Protein AF-A0A7C3LF54-F1 (afdb_monomer)

Sequence (162 aa):
MGASMRSILVLSLLAAPAAFSQDVKKAAPTQKEIDDAVWKGIEYLKTAPSPGGHLKTNCDELIILTMIHARVDEKNPVFQKLLSGVLSAPLEHTYKVALLAMCLEELDPAYYQPRIAQCAQFLIDNQCKNGQWSYGSPTKAVDGMPTLEPRKAVESGPKPKG

Solvent-accessible surface area (backbone atoms only — not comparable to full-atom values): 10292 Å² total; per-residue (Å²): 141,81,83,87,84,81,85,81,81,83,80,80,78,78,79,70,78,79,76,74,79,69,78,73,75,73,76,79,81,51,70,67,57,49,51,53,51,51,50,53,49,50,61,47,58,74,71,49,78,52,61,51,60,102,87,51,77,61,41,56,41,60,56,50,40,52,38,55,77,68,64,54,64,70,84,37,69,62,52,44,52,48,51,54,49,63,72,70,48,82,71,43,37,42,68,56,38,52,38,41,36,54,41,39,55,75,71,41,45,81,77,38,38,39,50,39,51,40,33,51,50,52,50,61,75,35,47,39,98,86,74,48,70,56,70,47,62,72,57,76,74,49,78,78,51,67,69,72,73,82,83,75,81,76,76,79,69,82,76,81,80,129

Nearest PDB structures (foldseek):
  6rdk-assembly1_2  TM=5.781E-01  e=4.057E+00  Polytomella sp. Pringsheim 198.80

Radius of gyration: 31.56 Å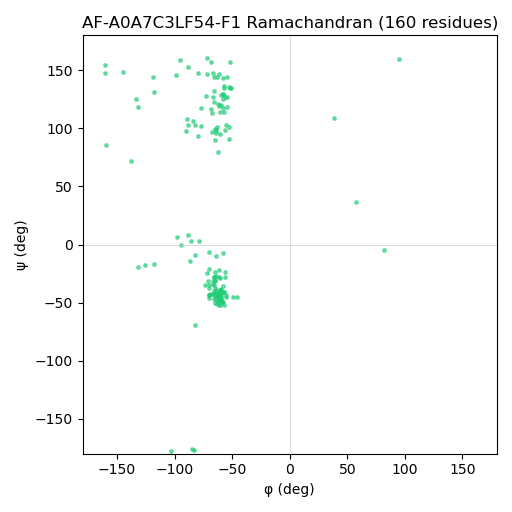; Cα contacts (8 Å, |Δi|>4): 117; chains: 1; bounding box: 66×29×123 Å

Secondary structure (DSSP, 8-state):
-------------------------PPPPPHHHHHHHHHHHHHHHTTSPPPPBTTBS--HHHHHHHHHHTT--TT-HHHHHHHHHHHHS----HHHHHHHHHHHHHH-HHHHHHHHHHHHHHHHHTB-TTS-B-S----GGGGGSPPPPPPPPPP-PPPPP-

Mean predicted aligned error: 12.07 Å

Structure (mmCIF, N/CA/C/O backbone):
data_AF-A0A7C3LF54-F1
#
_entry.id   AF-A0A7C3LF54-F1
#
loop_
_atom_site.group_PDB
_atom_site.id
_atom_site.type_symbol
_atom_site.label_atom_id
_atom_site.label_alt_id
_atom_site.label_comp_id
_atom_site.label_asym_id
_atom_site.label_entity_id
_atom_site.label_seq_id
_atom_site.pdbx_PDB_ins_code
_atom_site.Cartn_x
_atom_site.Cartn_y
_atom_site.Cartn_z
_atom_site.occupancy
_atom_site.B_iso_or_equiv
_atom_site.auth_seq_id
_atom_site.auth_comp_id
_atom_site.auth_asym_id
_atom_site.auth_atom_id
_atom_site.pdbx_PDB_model_num
ATOM 1 N N . MET A 1 1 ? 9.287 15.849 103.396 1.00 41.84 1 MET A N 1
ATOM 2 C CA . MET A 1 1 ? 9.192 14.696 102.471 1.00 41.84 1 MET A CA 1
ATOM 3 C C . MET A 1 1 ? 8.041 14.984 101.521 1.00 41.84 1 MET A C 1
ATOM 5 O O . MET A 1 1 ? 6.898 14.893 101.942 1.00 41.84 1 MET A O 1
ATOM 9 N N . GLY A 1 2 ? 8.330 15.491 100.320 1.00 38.44 2 GLY A N 1
ATOM 10 C CA . GLY A 1 2 ? 7.332 16.082 99.424 1.00 38.44 2 GLY A CA 1
ATOM 11 C C . GLY A 1 2 ? 7.476 15.586 97.986 1.00 38.44 2 GLY A C 1
ATOM 12 O O . GLY A 1 2 ? 8.559 15.668 97.423 1.00 38.44 2 GLY A O 1
ATOM 13 N N . ALA A 1 3 ? 6.361 15.052 97.482 1.00 40.88 3 ALA A N 1
ATOM 14 C CA . ALA A 1 3 ? 5.911 14.863 96.099 1.00 40.88 3 ALA A CA 1
ATOM 15 C C . ALA A 1 3 ? 6.930 14.459 95.008 1.00 40.88 3 ALA A C 1
ATOM 17 O O . ALA A 1 3 ? 7.700 15.264 94.494 1.00 40.88 3 ALA A O 1
ATOM 18 N N . SER A 1 4 ? 6.811 13.202 94.564 1.00 44.62 4 SER A N 1
ATOM 19 C CA . SER A 1 4 ? 7.411 12.667 93.338 1.00 44.62 4 SER A CA 1
ATOM 20 C C . SER A 1 4 ? 6.611 13.128 92.112 1.00 44.62 4 SER A C 1
ATOM 22 O O . SER A 1 4 ? 5.431 12.808 91.967 1.00 44.62 4 SER A O 1
ATOM 24 N N . MET A 1 5 ? 7.261 13.899 91.240 1.00 42.72 5 MET A N 1
ATOM 25 C CA . MET A 1 5 ? 6.712 14.422 89.990 1.00 42.72 5 MET A CA 1
ATOM 26 C C . MET A 1 5 ? 6.858 13.355 88.894 1.00 42.72 5 MET A C 1
ATOM 28 O O . MET A 1 5 ? 7.961 13.078 88.429 1.00 42.72 5 MET A O 1
ATOM 32 N N . ARG A 1 6 ? 5.753 12.706 88.508 1.00 51.12 6 ARG A N 1
ATOM 33 C CA . ARG A 1 6 ? 5.712 11.769 87.374 1.00 51.12 6 ARG A CA 1
ATOM 34 C C . ARG A 1 6 ? 5.416 12.540 86.089 1.00 51.12 6 ARG A C 1
ATOM 36 O O . ARG A 1 6 ? 4.272 12.904 85.835 1.00 51.12 6 ARG A O 1
ATOM 43 N N . SER A 1 7 ? 6.446 12.769 85.281 1.00 47.81 7 SER A N 1
ATOM 44 C CA . SER A 1 7 ? 6.310 13.260 83.908 1.00 47.81 7 SER A CA 1
ATOM 45 C C . SER A 1 7 ? 5.639 12.193 83.040 1.00 47.81 7 SER A C 1
ATOM 47 O O . SER A 1 7 ? 6.214 11.133 82.804 1.00 47.81 7 SER A O 1
ATOM 49 N N . ILE A 1 8 ? 4.422 12.463 82.566 1.00 50.78 8 ILE A N 1
ATOM 50 C CA . ILE A 1 8 ? 3.755 11.658 81.538 1.00 50.78 8 ILE A CA 1
ATOM 51 C C . ILE A 1 8 ? 4.150 12.246 80.183 1.00 50.78 8 ILE A C 1
ATOM 53 O O . ILE A 1 8 ? 3.721 13.337 79.819 1.00 50.78 8 ILE A O 1
ATOM 57 N N . LEU A 1 9 ? 4.993 11.524 79.451 1.00 48.00 9 LEU A N 1
ATOM 58 C CA . LEU A 1 9 ? 5.370 11.839 78.078 1.00 48.00 9 LEU A CA 1
ATOM 59 C C . LEU A 1 9 ? 4.367 11.119 77.163 1.00 48.00 9 LEU A C 1
ATOM 61 O O . LEU A 1 9 ? 4.465 9.913 76.948 1.00 48.00 9 LEU A O 1
ATOM 65 N N . VAL A 1 10 ? 3.342 11.840 76.699 1.00 49.03 10 VAL A N 1
ATOM 66 C CA . VAL A 1 10 ? 2.371 11.324 75.722 1.00 49.03 10 VAL A CA 1
ATOM 67 C C . VAL A 1 10 ? 3.033 11.353 74.347 1.00 49.03 10 VAL A C 1
ATOM 69 O O . VAL A 1 10 ? 3.166 12.404 73.726 1.00 49.03 10 VAL A O 1
ATOM 72 N N . LEU A 1 11 ? 3.488 10.187 73.891 1.00 47.53 11 LEU A N 1
ATOM 73 C CA . LEU A 1 11 ? 3.988 9.981 72.538 1.00 47.53 11 LEU A CA 1
ATOM 74 C C . LEU A 1 11 ? 2.781 9.816 71.601 1.00 47.53 11 LEU A C 1
ATOM 76 O O . LEU A 1 11 ? 2.230 8.725 71.460 1.00 47.53 11 LEU A O 1
ATOM 80 N N . SER A 1 12 ? 2.334 10.913 70.994 1.00 48.47 12 SER A N 1
ATOM 81 C CA . SER A 1 12 ? 1.310 10.887 69.949 1.00 48.47 12 SER A CA 1
ATOM 82 C C . SER A 1 12 ? 1.872 10.206 68.698 1.00 48.47 12 SER A C 1
ATOM 84 O O . SER A 1 12 ? 2.555 10.840 67.893 1.00 48.47 12 SER A O 1
ATOM 86 N N . LEU A 1 13 ? 1.594 8.908 68.528 1.00 51.19 13 LEU A N 1
ATOM 87 C CA . LEU A 1 13 ? 1.746 8.226 67.243 1.00 51.19 13 LEU A CA 1
ATOM 88 C C . LEU A 1 13 ? 0.779 8.876 66.242 1.00 51.19 13 LEU A C 1
ATOM 90 O O . LEU A 1 13 ? -0.417 8.584 66.233 1.00 51.19 13 LEU A O 1
ATOM 94 N N . LEU A 1 14 ? 1.300 9.751 65.383 1.00 52.50 14 LEU A N 1
ATOM 95 C CA . LEU A 1 14 ? 0.652 10.077 64.119 1.00 52.50 14 LEU A CA 1
ATOM 96 C C . LEU A 1 14 ? 0.635 8.802 63.271 1.00 52.50 14 LEU A C 1
ATOM 98 O O . LEU A 1 14 ? 1.625 8.446 62.634 1.00 52.50 14 LEU A O 1
ATOM 102 N N . ALA A 1 15 ? -0.499 8.104 63.278 1.00 56.06 15 ALA A N 1
ATOM 103 C CA . ALA A 1 15 ? -0.826 7.131 62.253 1.00 56.06 15 ALA A CA 1
ATOM 104 C C . ALA A 1 15 ? -0.990 7.891 60.930 1.00 56.06 15 ALA A C 1
ATOM 106 O O . ALA A 1 15 ? -2.071 8.380 60.605 1.00 56.06 15 ALA A O 1
ATOM 107 N N . ALA A 1 16 ? 0.107 8.047 60.189 1.00 59.62 16 ALA A N 1
ATOM 108 C CA . ALA A 1 16 ? 0.032 8.420 58.789 1.00 59.62 16 ALA A CA 1
ATOM 109 C C . ALA A 1 16 ? -0.769 7.315 58.082 1.00 59.62 16 ALA A C 1
ATOM 111 O O . ALA A 1 16 ? -0.360 6.151 58.151 1.00 59.62 16 ALA A O 1
ATOM 112 N N . PRO A 1 17 ? -1.911 7.616 57.438 1.00 53.94 17 PRO A N 1
ATOM 113 C CA . PRO A 1 17 ? -2.537 6.636 56.578 1.00 53.94 17 PRO A CA 1
ATOM 114 C C . PRO A 1 17 ? -1.517 6.334 55.485 1.00 53.94 17 PRO A C 1
ATOM 116 O O . PRO A 1 17 ? -1.143 7.215 54.709 1.00 53.94 17 PRO A O 1
ATOM 119 N N . ALA A 1 18 ? -1.022 5.098 55.469 1.00 56.78 18 ALA A N 1
ATOM 120 C CA . ALA A 1 18 ? -0.344 4.552 54.314 1.00 56.78 18 ALA A CA 1
ATOM 121 C C . ALA A 1 18 ? -1.333 4.689 53.157 1.00 56.78 18 ALA A C 1
ATOM 123 O O . ALA A 1 18 ? -2.290 3.921 53.046 1.00 56.78 18 ALA A O 1
ATOM 124 N N . ALA A 1 19 ? -1.159 5.737 52.354 1.00 53.41 19 ALA A N 1
ATOM 125 C CA . ALA A 1 19 ? -1.808 5.857 51.072 1.00 53.41 19 ALA A CA 1
ATOM 126 C C . ALA A 1 19 ? -1.309 4.660 50.270 1.00 53.41 19 ALA A C 1
ATOM 128 O O . ALA A 1 19 ? -0.203 4.666 49.731 1.00 53.41 19 ALA A O 1
ATOM 129 N N . PHE A 1 20 ? -2.094 3.585 50.288 1.00 52.56 20 PHE A N 1
ATOM 130 C CA . PHE A 1 20 ? -1.951 2.500 49.347 1.00 52.56 20 PHE A CA 1
ATOM 131 C C . PHE A 1 20 ? -2.041 3.150 47.973 1.00 52.56 20 PHE A C 1
ATOM 133 O O . PHE A 1 20 ? -3.125 3.508 47.513 1.00 52.56 20 PHE A O 1
ATOM 140 N N . SER A 1 21 ? -0.888 3.324 47.332 1.00 49.81 21 SER A N 1
ATOM 141 C CA . SER A 1 21 ? -0.802 3.428 45.887 1.00 49.81 21 SER A CA 1
ATOM 142 C C . SER A 1 21 ? -1.301 2.089 45.359 1.00 49.81 21 SER A C 1
ATOM 144 O O . SER A 1 21 ? -0.527 1.170 45.103 1.00 49.81 21 SER A O 1
ATOM 146 N N . GLN A 1 22 ? -2.623 1.924 45.323 1.00 53.34 22 GLN A N 1
ATOM 147 C CA . GLN A 1 22 ? -3.240 0.885 44.533 1.00 53.34 22 GLN A CA 1
ATOM 148 C C . GLN A 1 22 ? -2.905 1.269 43.101 1.00 53.34 22 GLN A C 1
ATOM 150 O O . GLN A 1 22 ? -3.532 2.157 42.527 1.00 53.34 22 GLN A O 1
ATOM 155 N N . ASP A 1 23 ? -1.877 0.628 42.549 1.00 59.00 23 ASP A N 1
ATOM 156 C CA . ASP A 1 23 ? -1.791 0.406 41.116 1.00 59.00 23 ASP A CA 1
ATOM 157 C C . ASP A 1 23 ? -3.115 -0.255 40.728 1.00 59.00 23 ASP A C 1
ATOM 159 O O . ASP A 1 23 ? -3.297 -1.471 40.846 1.00 59.00 23 ASP A O 1
ATOM 163 N N . VAL A 1 24 ? -4.102 0.567 40.370 1.00 62.53 24 VAL A N 1
ATOM 164 C CA . VAL A 1 24 ? -5.343 0.094 39.783 1.00 62.53 24 VAL A CA 1
ATOM 165 C C . VAL A 1 24 ? -4.898 -0.513 38.469 1.00 62.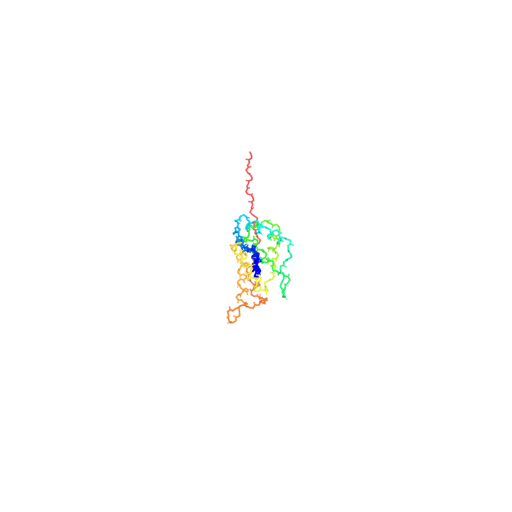53 24 VAL A C 1
ATOM 167 O O . VAL A 1 24 ? -4.669 0.206 37.498 1.00 62.53 24 VAL A O 1
ATOM 170 N N . LYS A 1 25 ? -4.699 -1.837 38.457 1.00 65.75 25 LYS A N 1
ATOM 171 C CA . LYS A 1 25 ? -4.479 -2.595 37.230 1.00 65.75 25 LYS A CA 1
ATOM 172 C C . LYS A 1 25 ? -5.634 -2.243 36.309 1.00 65.75 25 LYS A C 1
ATOM 174 O O . LYS A 1 25 ? -6.758 -2.699 36.513 1.00 65.75 25 LYS A O 1
ATOM 179 N N . LYS A 1 26 ? -5.363 -1.360 35.351 1.00 77.38 26 LYS A N 1
ATOM 180 C CA . LYS A 1 26 ? -6.356 -0.906 34.391 1.00 77.38 26 LYS A CA 1
ATOM 181 C C . LYS A 1 26 ? -6.863 -2.159 33.685 1.00 77.38 26 LYS A C 1
ATOM 183 O O . LYS A 1 26 ? -6.052 -2.958 33.213 1.00 77.38 26 LYS A O 1
ATOM 188 N N . ALA A 1 27 ? -8.177 -2.371 33.700 1.00 85.50 27 ALA A N 1
ATOM 189 C CA . ALA A 1 27 ? -8.770 -3.507 33.012 1.00 85.50 27 ALA A CA 1
ATOM 190 C C . ALA A 1 27 ? -8.319 -3.498 31.542 1.00 85.50 27 ALA A C 1
ATOM 192 O O . ALA A 1 27 ? -8.140 -2.427 30.953 1.00 85.50 27 ALA A O 1
ATOM 193 N N . ALA A 1 28 ? -8.098 -4.685 30.974 1.00 91.69 28 ALA A N 1
ATOM 194 C CA . ALA A 1 28 ? -7.789 -4.802 29.556 1.00 91.69 28 ALA A CA 1
ATOM 195 C C . ALA A 1 28 ? -8.927 -4.174 28.724 1.00 91.69 28 ALA A C 1
ATOM 197 O O . ALA A 1 28 ? -10.089 -4.288 29.126 1.00 91.69 28 ALA A O 1
ATOM 198 N N . PRO A 1 29 ? -8.615 -3.512 27.596 1.00 94.12 29 PRO A N 1
ATOM 199 C CA . PRO A 1 29 ? -9.638 -2.919 26.747 1.00 94.12 29 PRO A CA 1
ATOM 200 C C . PRO A 1 29 ? -10.562 -3.999 26.174 1.00 94.12 29 PRO A C 1
ATOM 202 O O . PRO A 1 29 ? -10.135 -5.107 25.845 1.00 94.12 29 PRO A O 1
ATOM 205 N N . THR A 1 30 ? -11.838 -3.661 26.042 1.00 96.56 30 THR A N 1
ATOM 206 C CA . THR A 1 30 ? -12.847 -4.475 25.358 1.00 96.56 30 THR A CA 1
ATOM 207 C C . THR A 1 30 ? -12.626 -4.467 23.844 1.00 96.56 30 THR A C 1
ATOM 209 O O . THR A 1 30 ? -12.020 -3.543 23.300 1.00 96.56 30 THR A O 1
ATOM 212 N N . GLN A 1 31 ? -13.186 -5.452 23.130 1.00 95.69 31 GLN A N 1
ATOM 213 C CA . GLN A 1 31 ? -13.112 -5.484 21.663 1.00 95.69 31 GLN A CA 1
ATOM 214 C C . GLN A 1 31 ? -13.688 -4.210 21.032 1.00 95.69 31 GLN A C 1
ATOM 216 O O . GLN A 1 31 ? -13.087 -3.648 20.127 1.00 95.69 31 GLN A O 1
ATOM 221 N N . LYS A 1 32 ? -14.802 -3.696 21.568 1.00 96.88 32 LYS A N 1
ATOM 222 C CA . LYS A 1 32 ? -15.407 -2.455 21.078 1.00 96.88 32 LYS A CA 1
ATOM 223 C C . LYS A 1 32 ? -14.456 -1.260 21.215 1.00 96.88 32 LYS A C 1
ATOM 225 O O . LYS A 1 32 ? -14.361 -0.447 20.304 1.00 96.88 32 LYS A O 1
ATOM 230 N N . GLU A 1 33 ? -13.756 -1.137 22.341 1.00 97.31 33 GLU A N 1
ATOM 231 C CA . GLU A 1 33 ? -12.785 -0.053 22.545 1.00 97.31 33 GLU A CA 1
ATOM 232 C C . GLU A 1 33 ? -11.591 -0.169 21.591 1.00 97.31 33 GLU A C 1
ATOM 234 O O . GLU A 1 33 ? -11.085 0.851 21.122 1.00 97.31 33 GLU A O 1
ATOM 239 N N . ILE A 1 34 ? -11.168 -1.399 21.282 1.00 96.38 34 ILE A N 1
ATOM 240 C CA . ILE A 1 34 ? -10.130 -1.675 20.284 1.00 96.38 34 ILE A CA 1
ATOM 241 C C . ILE A 1 34 ? -10.617 -1.255 18.893 1.00 96.38 34 ILE A C 1
ATOM 243 O O . ILE A 1 34 ? -9.927 -0.492 18.220 1.00 96.38 34 ILE A O 1
ATOM 247 N N . ASP A 1 35 ? -11.815 -1.677 18.488 1.00 96.19 35 ASP A N 1
ATOM 248 C CA . ASP A 1 35 ? -12.394 -1.342 17.183 1.00 96.19 35 ASP A CA 1
ATOM 249 C C . ASP A 1 35 ? -12.584 0.176 17.034 1.00 96.19 35 ASP A C 1
ATOM 251 O O . ASP A 1 35 ? -12.212 0.758 16.014 1.00 96.19 35 ASP A O 1
ATOM 255 N N . ASP A 1 36 ? -13.088 0.846 18.075 1.00 97.50 36 ASP A N 1
ATOM 256 C CA . ASP A 1 36 ? -13.230 2.304 18.109 1.00 97.50 36 ASP A CA 1
ATOM 257 C C . ASP A 1 36 ? -11.864 3.002 17.961 1.00 97.50 36 ASP A C 1
ATOM 259 O O . ASP A 1 36 ? -11.760 4.041 17.303 1.00 97.50 36 ASP A O 1
ATOM 263 N N . ALA A 1 37 ? -10.806 2.468 18.581 1.00 97.50 37 ALA A N 1
ATOM 264 C CA . ALA A 1 37 ? -9.455 3.015 18.476 1.00 97.50 37 ALA A CA 1
ATOM 265 C C . ALA A 1 37 ? -8.862 2.821 17.072 1.00 97.50 37 ALA A C 1
ATOM 267 O O . ALA A 1 37 ? -8.287 3.765 16.523 1.00 97.50 37 ALA A O 1
ATOM 268 N N . VAL A 1 38 ? -9.050 1.643 16.468 1.00 96.88 38 VAL A N 1
ATOM 269 C CA . VAL A 1 38 ? -8.658 1.366 15.078 1.00 96.88 38 VAL A CA 1
ATOM 270 C C . VAL A 1 38 ? -9.359 2.338 14.133 1.00 96.88 38 VAL A C 1
ATOM 272 O O . VAL A 1 38 ? -8.695 3.002 13.337 1.00 96.88 38 VAL A O 1
ATOM 275 N N . TRP A 1 39 ? -10.678 2.508 14.265 1.00 97.19 39 TRP A N 1
ATOM 276 C CA . TRP A 1 39 ? -11.438 3.417 13.407 1.00 97.19 39 TRP A CA 1
ATOM 277 C C . TRP A 1 39 ? -11.025 4.876 13.565 1.00 97.19 39 TRP A C 1
ATOM 279 O O . TRP A 1 39 ? -10.895 5.576 12.563 1.00 97.19 39 TRP A O 1
ATOM 289 N N . LYS A 1 40 ? -10.732 5.336 14.786 1.00 97.38 40 LYS A N 1
ATOM 290 C CA . LYS A 1 40 ? -10.152 6.673 14.999 1.00 97.38 40 LYS A CA 1
ATOM 291 C C . LYS A 1 40 ? -8.818 6.837 14.268 1.00 97.38 40 LYS A C 1
ATOM 293 O O . LYS A 1 40 ? -8.584 7.883 13.665 1.00 97.38 40 LYS A O 1
ATOM 298 N N . GLY A 1 41 ? -7.968 5.809 14.288 1.00 96.25 41 GLY A N 1
ATOM 299 C CA . GLY A 1 41 ? -6.719 5.785 13.527 1.00 96.25 41 GLY A CA 1
ATOM 300 C C . GLY A 1 41 ? -6.952 5.880 12.017 1.00 96.25 41 GLY A C 1
ATOM 301 O O . GLY A 1 41 ? -6.301 6.673 11.345 1.00 96.25 41 GLY A O 1
ATOM 302 N N . ILE A 1 42 ? -7.926 5.138 11.488 1.00 96.31 42 ILE A N 1
ATOM 303 C CA . ILE A 1 42 ? -8.285 5.177 10.065 1.00 96.31 42 ILE A CA 1
ATOM 304 C C . ILE A 1 42 ? -8.842 6.540 9.644 1.00 96.31 42 ILE A C 1
ATOM 306 O O . ILE A 1 42 ? -8.435 7.061 8.607 1.00 96.31 42 ILE A O 1
ATOM 310 N N . GLU A 1 43 ? -9.734 7.145 10.431 1.00 95.94 43 GLU A N 1
ATOM 311 C CA . GLU A 1 43 ? -10.253 8.487 10.136 1.00 95.94 43 GLU A CA 1
ATOM 312 C C . GLU A 1 43 ? -9.138 9.535 10.111 1.00 95.94 43 GLU A C 1
ATOM 314 O O . GLU A 1 43 ? -9.101 10.382 9.218 1.00 95.94 43 GLU A O 1
ATOM 319 N N . TYR A 1 44 ? -8.174 9.434 11.028 1.00 94.75 44 TYR A N 1
ATOM 320 C CA . TYR A 1 44 ? -6.977 10.265 10.976 1.00 94.75 44 TYR A CA 1
ATOM 321 C C . TYR A 1 44 ? -6.176 10.021 9.688 1.00 94.75 44 TYR A C 1
ATOM 323 O O . TYR A 1 44 ? -5.908 10.967 8.945 1.00 94.75 44 TYR A O 1
ATOM 331 N N . LEU A 1 45 ? -5.851 8.761 9.373 1.00 92.12 45 LEU A N 1
ATOM 332 C CA . LEU A 1 45 ? -5.038 8.389 8.208 1.00 92.12 45 LEU A CA 1
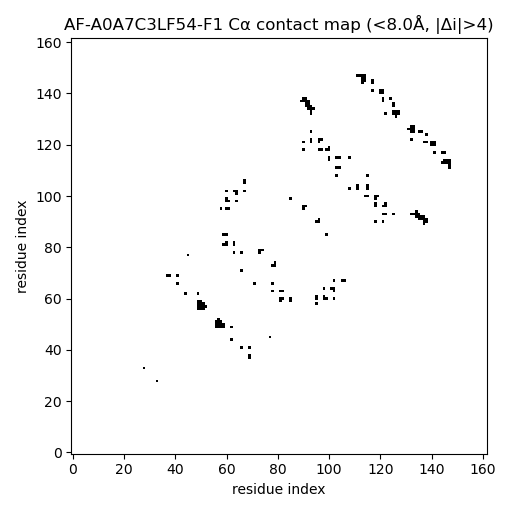ATOM 333 C C . LEU A 1 45 ? -5.651 8.810 6.867 1.00 92.12 45 LEU A C 1
ATOM 335 O O . LEU A 1 45 ? -4.909 9.116 5.939 1.00 92.12 45 LEU A O 1
ATOM 339 N N . LYS A 1 46 ? -6.982 8.904 6.761 1.00 90.31 46 LYS A N 1
ATOM 340 C CA . LYS A 1 46 ? -7.656 9.426 5.558 1.00 90.31 46 LYS A CA 1
ATOM 341 C C . LYS A 1 46 ? -7.304 10.883 5.239 1.00 90.31 46 LYS A C 1
ATOM 343 O O . LYS A 1 46 ? -7.488 11.320 4.105 1.00 90.31 46 LYS A O 1
ATOM 348 N N . THR A 1 47 ? -6.842 11.638 6.234 1.00 90.19 47 THR A N 1
ATOM 349 C CA . THR A 1 47 ? -6.505 13.067 6.113 1.00 90.19 47 THR A CA 1
ATOM 350 C C . THR A 1 47 ? -5.032 13.362 6.375 1.00 90.19 47 THR A C 1
ATOM 352 O O . THR A 1 47 ? -4.550 14.440 6.024 1.00 90.19 47 THR A O 1
ATOM 355 N N . ALA A 1 48 ? -4.317 12.420 6.991 1.00 84.69 48 ALA A N 1
ATOM 356 C CA . ALA A 1 48 ? -2.923 12.582 7.348 1.00 84.69 48 ALA A CA 1
ATOM 357 C C . ALA A 1 48 ? -2.043 12.697 6.092 1.00 84.69 48 ALA A C 1
ATOM 359 O O . ALA A 1 48 ? -2.301 12.033 5.083 1.00 84.69 48 ALA A O 1
ATOM 360 N N . PRO A 1 49 ? -0.978 13.515 6.137 1.00 81.38 49 PRO A N 1
ATOM 361 C CA . PRO A 1 49 ? 0.045 13.451 5.110 1.00 81.38 49 PRO A CA 1
ATOM 362 C C . PRO A 1 49 ? 0.678 12.058 5.118 1.00 81.38 49 PRO A C 1
ATOM 364 O O . PRO A 1 49 ? 0.831 11.433 6.170 1.00 81.38 49 PRO A O 1
ATOM 367 N N . SER A 1 50 ? 1.081 11.593 3.940 1.00 78.38 50 SER A N 1
ATOM 368 C CA . SER A 1 50 ? 1.830 10.349 3.832 1.00 78.38 50 SER A CA 1
ATOM 369 C C . SER A 1 50 ? 3.100 10.411 4.681 1.00 78.38 50 SER A C 1
ATOM 371 O O . SER A 1 50 ? 3.803 11.427 4.626 1.00 78.38 50 SER A O 1
ATOM 373 N N . PRO A 1 51 ? 3.424 9.368 5.462 1.00 71.06 51 PRO A N 1
ATOM 374 C CA . PRO A 1 51 ? 4.640 9.371 6.251 1.00 71.06 51 PRO A CA 1
ATOM 375 C C . PRO A 1 51 ? 5.855 9.444 5.319 1.00 71.06 51 PRO A C 1
ATOM 377 O O . PRO A 1 51 ? 6.059 8.590 4.455 1.00 71.06 51 PRO A O 1
ATOM 380 N N . GLY A 1 52 ? 6.664 10.485 5.502 1.00 62.88 52 GLY A N 1
ATOM 381 C CA . GLY A 1 52 ? 8.000 10.602 4.927 1.00 62.88 52 GLY A CA 1
ATOM 382 C C . GLY A 1 52 ? 9.059 10.208 5.955 1.00 62.88 52 GLY A C 1
ATOM 383 O O . GLY A 1 52 ? 8.899 10.454 7.150 1.00 62.88 52 GLY A O 1
ATOM 384 N N . GLY A 1 53 ? 10.149 9.596 5.496 1.00 58.78 53 GLY A N 1
ATOM 385 C CA . GLY A 1 53 ? 11.345 9.354 6.309 1.00 58.78 53 GLY A CA 1
ATOM 386 C C . GLY A 1 53 ? 12.467 10.334 5.964 1.00 58.78 53 GLY A C 1
ATOM 387 O O . GLY A 1 53 ? 12.328 11.157 5.062 1.00 58.78 53 GLY A O 1
ATOM 388 N N . HIS A 1 54 ? 13.630 10.184 6.607 1.00 55.12 54 HIS A N 1
ATOM 389 C CA . HIS A 1 54 ? 14.827 11.007 6.356 1.00 55.12 54 HIS A CA 1
ATOM 390 C C . HIS A 1 54 ? 15.348 10.991 4.899 1.00 55.12 54 HIS A C 1
ATOM 392 O O . HIS A 1 54 ? 16.266 11.744 4.590 1.00 55.12 54 HIS A O 1
ATOM 398 N N . LEU A 1 55 ? 14.799 10.155 4.005 1.00 51.03 55 LEU A N 1
ATOM 399 C CA . LEU A 1 55 ? 15.321 9.935 2.649 1.00 51.03 55 LEU A CA 1
ATOM 400 C C . LEU A 1 55 ? 14.305 10.136 1.500 1.00 51.03 55 LEU A C 1
ATOM 402 O O . LEU A 1 55 ? 14.747 10.320 0.369 1.00 51.03 55 LEU A O 1
ATOM 406 N N . LYS A 1 56 ? 12.979 10.139 1.738 1.00 58.97 56 LYS A N 1
ATOM 407 C CA . LYS A 1 56 ? 11.929 10.417 0.724 1.00 58.97 56 LYS A CA 1
ATOM 408 C C . LYS A 1 56 ? 10.596 10.808 1.381 1.00 58.97 56 LYS A C 1
ATOM 410 O O . LYS A 1 56 ? 10.301 10.407 2.506 1.00 58.97 56 LYS A O 1
ATOM 415 N N . THR A 1 57 ? 9.790 11.562 0.635 1.00 63.66 57 THR A N 1
ATOM 416 C CA . THR A 1 57 ? 8.669 12.372 1.134 1.00 63.66 57 THR A CA 1
ATOM 417 C C . THR A 1 57 ? 7.343 11.628 1.367 1.00 63.66 57 THR A C 1
ATOM 419 O O . THR A 1 57 ? 6.447 12.231 1.945 1.00 63.66 57 THR A O 1
ATOM 422 N N . ASN A 1 58 ? 7.180 10.363 0.952 1.00 80.25 58 ASN A N 1
ATOM 423 C CA . ASN A 1 58 ? 5.921 9.618 1.138 1.00 80.25 58 ASN A CA 1
ATOM 424 C C . ASN A 1 58 ? 6.055 8.081 1.040 1.00 80.25 58 ASN A C 1
ATOM 426 O O . ASN A 1 58 ? 6.830 7.556 0.230 1.00 80.25 58 ASN A O 1
ATOM 430 N N . CYS A 1 59 ? 5.217 7.370 1.801 1.00 87.50 59 CYS A N 1
ATOM 431 C CA . CYS A 1 59 ? 5.041 5.915 1.780 1.00 87.50 59 CYS A CA 1
ATOM 432 C C . CYS A 1 59 ? 3.544 5.568 1.871 1.00 87.50 59 CYS A C 1
ATOM 434 O O . CYS A 1 59 ? 3.039 5.118 2.903 1.00 87.50 59 CYS A O 1
ATOM 436 N N . ASP A 1 60 ? 2.824 5.833 0.782 1.00 93.06 60 ASP A N 1
ATOM 437 C CA . ASP A 1 60 ? 1.374 5.631 0.690 1.00 93.06 60 ASP A CA 1
ATOM 438 C C . ASP A 1 60 ? 0.992 4.148 0.788 1.00 93.06 60 ASP A C 1
ATOM 440 O O . ASP A 1 60 ? -0.066 3.816 1.316 1.00 93.06 60 ASP A O 1
ATOM 444 N N . GLU A 1 61 ? 1.883 3.248 0.371 1.00 94.50 61 GLU A N 1
ATOM 445 C CA . GLU A 1 61 ? 1.719 1.799 0.472 1.00 94.50 61 GLU A CA 1
ATOM 446 C C . GLU A 1 61 ? 1.510 1.352 1.927 1.00 94.50 61 GLU A C 1
ATOM 448 O O . GLU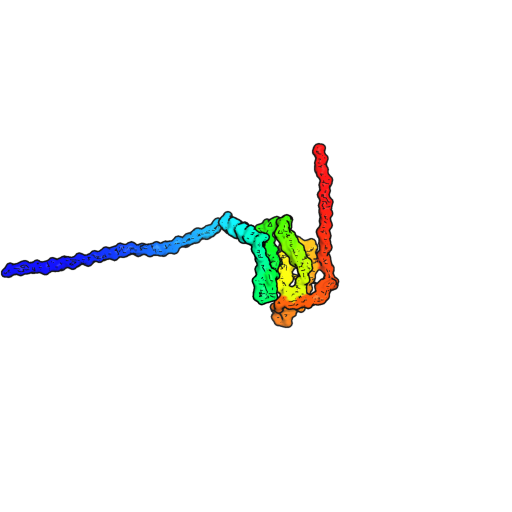 A 1 61 ? 0.711 0.460 2.194 1.00 94.50 61 GLU A O 1
ATOM 453 N N . LEU A 1 62 ? 2.167 2.009 2.891 1.00 93.44 62 LEU A N 1
ATOM 454 C CA . LEU A 1 62 ? 1.998 1.695 4.312 1.00 93.44 62 LEU A CA 1
ATOM 455 C C . LEU A 1 62 ? 0.613 2.109 4.832 1.00 93.44 62 LEU A C 1
ATOM 457 O O . LEU A 1 62 ? 0.006 1.394 5.636 1.00 93.44 62 LEU A O 1
ATOM 461 N N . ILE A 1 63 ? 0.097 3.248 4.362 1.00 94.38 63 ILE A N 1
ATOM 462 C CA . ILE 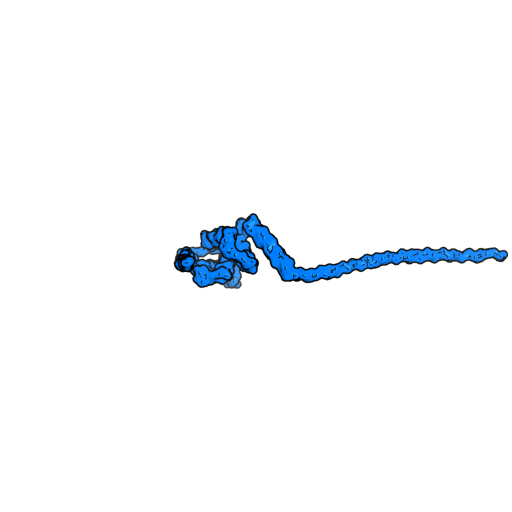A 1 63 ? -1.263 3.691 4.688 1.00 94.38 63 ILE A CA 1
ATOM 463 C C . ILE A 1 63 ? -2.274 2.712 4.088 1.00 94.38 63 ILE A C 1
ATOM 465 O O . ILE A 1 63 ? -3.168 2.258 4.801 1.00 94.38 63 ILE A O 1
ATOM 469 N N . ILE A 1 64 ? -2.108 2.338 2.815 1.00 96.00 64 ILE A N 1
ATOM 470 C CA . ILE A 1 64 ? -2.988 1.381 2.132 1.00 96.00 64 ILE A CA 1
ATOM 471 C C . ILE A 1 64 ? -3.000 0.042 2.873 1.00 96.00 64 ILE A C 1
ATOM 473 O O . ILE A 1 64 ? -4.079 -0.446 3.198 1.00 96.00 64 ILE A O 1
ATOM 477 N N . LEU A 1 65 ? -1.832 -0.516 3.212 1.00 96.62 65 LEU A N 1
ATOM 478 C CA . LEU A 1 65 ? -1.742 -1.781 3.947 1.00 96.62 65 LEU A CA 1
ATOM 479 C C . LEU A 1 65 ? -2.489 -1.710 5.286 1.00 96.62 65 LEU A C 1
ATOM 481 O O . LEU A 1 65 ? -3.236 -2.619 5.644 1.00 96.62 65 LEU A O 1
ATOM 485 N N . THR A 1 66 ? -2.367 -0.585 5.993 1.00 96.06 66 THR A N 1
ATOM 486 C CA . THR A 1 66 ? -3.113 -0.344 7.237 1.00 96.06 66 THR A CA 1
ATOM 487 C C . THR A 1 66 ? -4.627 -0.324 6.994 1.00 96.06 66 THR A C 1
ATOM 489 O O . THR A 1 66 ? -5.382 -0.942 7.745 1.00 96.06 66 THR A O 1
ATOM 492 N N . MET A 1 67 ? -5.087 0.345 5.931 1.00 96.75 67 MET A N 1
ATOM 493 C CA . MET A 1 67 ? -6.504 0.395 5.553 1.00 96.75 67 MET A CA 1
ATOM 494 C C . MET A 1 67 ? -7.054 -0.984 5.152 1.00 96.75 67 MET A C 1
ATOM 496 O O . MET A 1 67 ? -8.186 -1.302 5.518 1.00 96.75 67 MET A O 1
ATOM 500 N N . ILE A 1 68 ? -6.255 -1.810 4.465 1.00 97.44 68 ILE A N 1
ATOM 501 C CA . ILE A 1 68 ? -6.596 -3.197 4.107 1.00 97.44 68 ILE A CA 1
ATOM 502 C C . ILE A 1 68 ? -6.837 -4.026 5.374 1.00 97.44 68 ILE A C 1
ATOM 504 O O . ILE A 1 68 ? -7.903 -4.626 5.532 1.00 97.44 68 ILE A O 1
ATOM 508 N N . HIS A 1 69 ? -5.892 -4.013 6.320 1.00 97.12 69 HIS A N 1
ATOM 509 C CA . HIS A 1 69 ? -6.032 -4.769 7.569 1.00 97.12 69 HIS A CA 1
ATOM 510 C C . HIS A 1 69 ? -7.186 -4.263 8.445 1.00 97.12 69 HIS A C 1
ATOM 512 O O . HIS A 1 69 ? -7.836 -5.060 9.120 1.00 97.12 69 HIS A O 1
ATOM 518 N N . ALA A 1 70 ? -7.493 -2.965 8.390 1.00 96.94 70 ALA A N 1
ATOM 519 C CA . ALA A 1 70 ? -8.659 -2.380 9.050 1.00 96.94 70 ALA A CA 1
ATOM 520 C C . ALA A 1 70 ? -9.986 -2.602 8.297 1.00 96.94 70 ALA A C 1
ATOM 522 O O . ALA A 1 70 ? -11.022 -2.109 8.741 1.00 96.94 70 ALA A O 1
ATOM 523 N N . ARG A 1 71 ? -9.978 -3.340 7.176 1.00 96.00 71 ARG A N 1
ATOM 524 C CA . ARG A 1 71 ? -11.163 -3.662 6.362 1.00 96.00 71 ARG A CA 1
ATOM 525 C C . ARG A 1 71 ? -11.906 -2.422 5.852 1.00 96.00 71 ARG A C 1
ATOM 527 O O . ARG A 1 71 ? -13.134 -2.413 5.775 1.00 96.00 71 ARG A O 1
ATOM 534 N N . VAL A 1 72 ? -11.173 -1.367 5.495 1.00 96.62 72 VAL A N 1
ATOM 535 C CA . VAL A 1 72 ? -11.767 -0.225 4.792 1.00 96.62 72 VAL A CA 1
ATOM 536 C C . VAL A 1 72 ? -12.241 -0.687 3.413 1.00 96.62 72 VAL A C 1
ATOM 538 O O . VAL A 1 72 ? -11.490 -1.341 2.698 1.00 96.62 72 VAL A O 1
ATOM 541 N N . ASP A 1 73 ? -13.474 -0.334 3.038 1.00 95.06 73 ASP A N 1
ATOM 542 C CA . ASP A 1 73 ? -14.019 -0.641 1.709 1.00 95.06 73 ASP A CA 1
ATOM 543 C C . ASP A 1 73 ? -13.102 -0.071 0.617 1.00 95.06 73 ASP A C 1
ATOM 545 O O . ASP A 1 73 ? -12.802 1.127 0.612 1.00 95.06 73 ASP A O 1
ATOM 549 N N . GLU A 1 74 ? -12.688 -0.915 -0.327 1.00 93.38 74 GLU A N 1
ATOM 550 C CA . GLU A 1 74 ? -11.855 -0.526 -1.463 1.00 93.38 74 GLU A CA 1
ATOM 551 C C . GLU A 1 74 ? -12.488 0.598 -2.285 1.00 93.38 74 GLU A C 1
ATOM 553 O O . GLU A 1 74 ? -11.770 1.405 -2.864 1.00 93.38 74 GLU A O 1
ATOM 558 N N . LYS A 1 75 ? -13.822 0.721 -2.314 1.00 94.31 75 LYS A N 1
ATOM 559 C CA . LYS A 1 75 ? -14.541 1.809 -3.000 1.00 94.31 75 LYS A CA 1
ATOM 560 C C . LYS A 1 75 ? -14.370 3.167 -2.320 1.00 94.31 75 LYS A C 1
ATOM 562 O O . LYS A 1 75 ? -14.835 4.176 -2.853 1.00 94.31 75 LYS A O 1
ATOM 567 N N . ASN A 1 76 ? -13.736 3.222 -1.149 1.00 95.44 76 ASN A N 1
ATOM 568 C CA . ASN A 1 76 ? -13.437 4.477 -0.486 1.00 95.44 76 ASN A CA 1
ATOM 569 C C . ASN A 1 76 ? -12.581 5.376 -1.409 1.00 95.44 76 ASN A C 1
ATOM 571 O O . ASN A 1 76 ? -11.546 4.938 -1.914 1.00 95.44 76 ASN A O 1
ATOM 575 N N . PRO A 1 77 ? -12.960 6.649 -1.621 1.00 95.88 77 PRO A N 1
ATOM 576 C CA . PRO A 1 77 ? -12.274 7.515 -2.580 1.00 95.88 77 PRO A CA 1
ATOM 577 C C . PRO A 1 77 ? -10.820 7.814 -2.193 1.00 95.88 77 PRO A C 1
ATOM 579 O O . PRO A 1 77 ? -9.977 7.982 -3.073 1.00 95.88 77 PRO A O 1
ATOM 582 N N . VAL A 1 78 ? -10.502 7.855 -0.893 1.00 94.69 78 VAL A N 1
ATOM 583 C CA . VAL A 1 78 ? -9.120 8.027 -0.422 1.00 94.69 78 VAL A CA 1
ATOM 584 C C . VAL A 1 78 ? -8.308 6.772 -0.719 1.00 94.69 78 VAL A C 1
ATOM 586 O O . VAL A 1 78 ? -7.208 6.881 -1.252 1.00 94.69 78 VAL A O 1
ATOM 589 N N . PHE A 1 79 ? -8.880 5.592 -0.460 1.00 95.81 79 PHE A N 1
ATOM 590 C CA . PHE A 1 79 ? -8.252 4.313 -0.787 1.00 95.81 79 PHE A CA 1
ATOM 591 C C . PHE A 1 79 ? -7.919 4.222 -2.283 1.00 95.81 79 PHE A C 1
ATOM 593 O O . PHE A 1 79 ? -6.766 4.004 -2.646 1.00 95.81 79 PHE A O 1
ATOM 600 N N . GLN A 1 80 ? -8.899 4.484 -3.157 1.00 96.06 80 GLN A N 1
ATOM 601 C CA . GLN A 1 80 ? -8.711 4.463 -4.614 1.00 96.06 80 GLN A CA 1
ATOM 602 C C . GLN A 1 80 ? -7.660 5.469 -5.087 1.00 96.06 80 GLN A C 1
ATOM 604 O O . GLN A 1 80 ? -6.829 5.147 -5.937 1.00 96.06 80 GLN A O 1
ATOM 609 N N . LYS A 1 81 ? -7.655 6.680 -4.516 1.00 94.56 81 LYS A N 1
ATOM 610 C CA . LYS A 1 81 ? -6.657 7.703 -4.841 1.00 94.56 81 LYS A CA 1
ATOM 611 C C . LYS A 1 81 ? -5.240 7.239 -4.493 1.00 94.56 81 LYS A C 1
ATOM 613 O O . LYS A 1 81 ? -4.344 7.384 -5.321 1.00 94.56 81 LYS A O 1
ATOM 618 N N . LEU A 1 82 ? -5.040 6.693 -3.291 1.00 94.56 82 LEU A N 1
ATOM 619 C CA . LEU A 1 82 ? -3.736 6.187 -2.856 1.00 94.56 82 LEU A CA 1
ATOM 620 C C . LEU A 1 82 ? -3.300 5.000 -3.723 1.00 94.56 82 LEU A C 1
ATOM 622 O O . LEU A 1 82 ? -2.188 5.010 -4.248 1.00 94.56 82 LEU A O 1
ATOM 626 N N . LEU A 1 83 ? -4.193 4.029 -3.941 1.00 95.88 83 LEU A N 1
ATOM 627 C CA . LEU A 1 83 ? -3.910 2.840 -4.744 1.00 95.88 83 LEU A CA 1
ATOM 628 C C . LEU A 1 83 ? -3.522 3.201 -6.183 1.00 95.88 83 LEU A C 1
ATOM 630 O O . LEU A 1 83 ? -2.510 2.725 -6.693 1.00 95.88 83 LEU A O 1
ATOM 634 N N . SER A 1 84 ? -4.274 4.095 -6.826 1.00 95.12 84 SER A N 1
ATOM 635 C CA . SER A 1 84 ? -3.940 4.585 -8.166 1.00 95.12 84 SER A CA 1
ATOM 636 C C . SER A 1 84 ? -2.570 5.269 -8.202 1.00 95.12 84 SER A C 1
ATOM 638 O O . SER A 1 84 ? -1.837 5.115 -9.181 1.00 95.12 84 SER A O 1
ATOM 640 N N . GLY A 1 85 ? -2.221 6.017 -7.151 1.00 93.50 85 GLY A N 1
ATOM 641 C CA . GLY A 1 85 ? -0.928 6.684 -7.026 1.00 93.50 85 GLY A CA 1
ATOM 642 C C . GLY A 1 85 ? 0.235 5.695 -6.968 1.00 93.50 85 GLY A C 1
ATOM 643 O O . GLY A 1 85 ? 1.168 5.803 -7.761 1.00 93.50 85 GLY A O 1
ATOM 644 N N . VAL A 1 86 ? 0.160 4.694 -6.085 1.00 94.12 86 VAL A N 1
ATOM 645 C CA . VAL A 1 86 ? 1.239 3.701 -5.915 1.00 94.12 86 VAL A CA 1
ATOM 646 C C . VAL A 1 86 ? 1.355 2.742 -7.104 1.00 94.12 86 VAL A C 1
ATOM 648 O O . VAL A 1 86 ? 2.458 2.330 -7.462 1.00 94.12 86 VAL A O 1
ATOM 651 N N . LEU A 1 87 ? 0.244 2.431 -7.783 1.00 95.25 87 LEU A N 1
ATOM 652 C CA . LEU A 1 87 ? 0.261 1.629 -9.011 1.00 95.25 87 LEU A CA 1
ATOM 653 C C . LEU A 1 87 ? 0.952 2.354 -10.171 1.00 95.25 87 LEU A C 1
ATOM 655 O O . LEU A 1 87 ? 1.614 1.708 -10.980 1.00 95.25 87 LEU A O 1
ATOM 659 N N . SER A 1 88 ? 0.826 3.681 -10.231 1.00 92.62 88 SER A N 1
ATOM 660 C CA . SER A 1 88 ? 1.422 4.507 -11.291 1.00 92.62 88 SER A CA 1
ATOM 661 C C . SER A 1 88 ? 2.867 4.919 -10.992 1.00 92.62 88 SER A C 1
ATOM 663 O O . SER A 1 88 ? 3.563 5.413 -11.877 1.00 92.62 88 SER A O 1
ATOM 665 N N . ALA A 1 89 ? 3.323 4.757 -9.748 1.00 91.25 89 ALA A N 1
ATOM 666 C CA . ALA A 1 89 ? 4.664 5.142 -9.337 1.00 91.25 89 ALA A CA 1
ATOM 667 C C . ALA A 1 89 ? 5.739 4.190 -9.909 1.00 91.25 89 ALA A C 1
ATOM 669 O O . ALA A 1 89 ? 5.499 2.981 -10.044 1.00 91.25 89 ALA A O 1
ATOM 670 N N . PRO A 1 90 ? 6.944 4.703 -10.220 1.00 91.31 90 PRO A N 1
ATOM 671 C CA . PRO A 1 90 ? 8.068 3.862 -10.611 1.00 91.31 90 PRO A CA 1
ATOM 672 C C . PRO A 1 90 ? 8.534 2.982 -9.441 1.00 91.31 90 PRO A C 1
ATOM 674 O O . PRO A 1 90 ? 8.470 3.373 -8.272 1.00 91.31 90 PRO A O 1
ATOM 677 N N . LEU A 1 91 ? 9.031 1.784 -9.759 1.00 93.31 91 LEU A N 1
ATOM 678 C CA . LEU A 1 91 ? 9.634 0.884 -8.776 1.00 93.31 91 LEU A CA 1
ATOM 679 C C . LEU A 1 91 ? 11.093 1.302 -8.545 1.00 93.31 91 LEU A C 1
ATOM 681 O O . LEU A 1 91 ? 11.958 1.050 -9.379 1.00 93.31 91 LEU A O 1
ATOM 685 N N . GLU A 1 92 ? 11.361 1.974 -7.424 1.00 90.88 92 GLU A N 1
ATOM 686 C CA . GLU A 1 92 ? 12.695 2.541 -7.143 1.00 90.88 92 GLU A CA 1
ATOM 687 C C . GLU A 1 92 ? 13.224 2.225 -5.739 1.00 90.88 92 GLU A C 1
ATOM 689 O O . GLU A 1 92 ? 14.425 2.334 -5.488 1.00 90.88 92 GLU A O 1
ATOM 694 N N . HIS A 1 93 ? 12.345 1.847 -4.808 1.00 91.31 93 HIS A N 1
ATOM 695 C CA . HIS A 1 93 ? 12.674 1.743 -3.388 1.00 91.31 93 HIS A CA 1
ATOM 696 C C . HIS A 1 93 ? 12.206 0.417 -2.805 1.00 91.31 93 HIS A C 1
ATOM 698 O O . HIS A 1 93 ? 11.002 0.181 -2.725 1.00 91.31 93 HIS A O 1
ATOM 704 N N . THR A 1 94 ? 13.138 -0.403 -2.311 1.00 94.12 94 THR A N 1
ATOM 705 C CA . THR A 1 94 ? 12.851 -1.747 -1.773 1.00 94.12 94 THR A CA 1
ATOM 706 C C . THR A 1 94 ? 11.696 -1.740 -0.776 1.00 94.12 94 THR A C 1
ATOM 708 O O . THR A 1 94 ? 10.794 -2.564 -0.879 1.00 94.12 94 THR A O 1
ATOM 711 N N . TYR A 1 95 ? 11.681 -0.778 0.152 1.00 92.81 95 TYR A N 1
ATOM 712 C CA . TYR A 1 95 ? 10.638 -0.685 1.175 1.00 92.81 95 TYR A CA 1
ATOM 713 C C . TYR A 1 95 ? 9.241 -0.465 0.576 1.00 92.81 95 TYR A C 1
ATOM 715 O O . TYR A 1 95 ? 8.307 -1.194 0.903 1.00 92.81 95 TYR A O 1
ATOM 723 N N . LYS A 1 96 ? 9.108 0.495 -0.348 1.00 92.94 96 LYS A N 1
ATOM 724 C CA . LYS A 1 96 ? 7.832 0.804 -1.010 1.00 92.94 96 LYS A CA 1
ATOM 725 C C . LYS A 1 96 ? 7.379 -0.344 -1.906 1.00 92.94 96 LYS A C 1
ATOM 727 O O . LYS A 1 96 ? 6.218 -0.725 -1.868 1.00 92.94 96 LYS A O 1
ATOM 732 N N . VAL A 1 97 ? 8.303 -0.938 -2.661 1.00 95.75 97 VAL A N 1
ATOM 733 C CA . VAL A 1 97 ? 7.999 -2.050 -3.572 1.00 95.75 97 VAL A CA 1
ATOM 734 C C . VAL A 1 97 ? 7.562 -3.302 -2.807 1.00 95.75 97 VAL A C 1
ATOM 736 O O . VAL A 1 97 ? 6.601 -3.953 -3.208 1.00 95.75 97 VAL A O 1
ATOM 739 N N . ALA A 1 98 ? 8.203 -3.613 -1.677 1.00 97.00 98 ALA A N 1
ATOM 740 C CA . ALA A 1 98 ? 7.785 -4.719 -0.819 1.00 97.00 98 ALA A CA 1
ATOM 741 C C . ALA A 1 98 ? 6.387 -4.483 -0.222 1.00 97.00 98 ALA A C 1
ATOM 743 O O . ALA A 1 98 ? 5.548 -5.381 -0.251 1.00 97.00 98 ALA A O 1
ATOM 744 N N . LEU A 1 99 ? 6.110 -3.269 0.271 1.00 96.88 99 LEU A N 1
ATOM 745 C CA . LEU A 1 99 ? 4.781 -2.905 0.773 1.00 96.88 99 LEU A CA 1
ATOM 746 C C . LEU A 1 99 ? 3.713 -2.973 -0.321 1.00 96.88 99 LEU A C 1
ATOM 748 O O . LEU A 1 99 ? 2.630 -3.496 -0.068 1.00 96.88 99 LEU A O 1
ATOM 752 N N . LEU A 1 100 ? 4.018 -2.500 -1.533 1.00 97.56 100 LEU A N 1
ATOM 753 C CA . LEU A 1 100 ? 3.113 -2.607 -2.673 1.00 97.56 100 LEU A CA 1
ATOM 754 C C . LEU A 1 100 ? 2.789 -4.074 -2.970 1.00 97.56 100 LEU A C 1
ATOM 756 O O . LEU A 1 100 ? 1.616 -4.411 -3.069 1.00 97.56 100 LEU A O 1
ATOM 760 N N . ALA A 1 101 ? 3.794 -4.952 -3.048 1.00 98.25 101 ALA A N 1
ATOM 761 C CA . ALA A 1 101 ? 3.574 -6.380 -3.281 1.00 98.25 101 ALA A CA 1
ATOM 762 C C . ALA A 1 101 ? 2.623 -6.996 -2.238 1.00 98.25 101 ALA A C 1
ATOM 764 O O . ALA A 1 101 ? 1.679 -7.683 -2.615 1.00 98.25 101 ALA A O 1
ATOM 765 N N . MET A 1 102 ? 2.817 -6.687 -0.950 1.00 98.50 102 MET A N 1
ATOM 766 C CA . MET A 1 102 ? 1.929 -7.155 0.124 1.00 98.50 102 MET A CA 1
ATOM 767 C C . MET A 1 102 ? 0.505 -6.598 -0.007 1.00 98.50 102 MET A C 1
ATOM 769 O O . MET A 1 102 ? -0.454 -7.345 0.150 1.00 98.50 102 MET A O 1
ATOM 773 N N . CYS A 1 103 ? 0.348 -5.311 -0.340 1.00 98.25 103 CYS A N 1
ATOM 774 C CA . CYS A 1 103 ? -0.976 -4.719 -0.556 1.00 98.25 103 CYS A CA 1
ATOM 775 C C . CYS A 1 103 ? -1.734 -5.425 -1.684 1.00 98.25 103 CYS A C 1
ATOM 777 O O . CYS A 1 103 ? -2.921 -5.701 -1.553 1.00 98.25 103 CYS A O 1
ATOM 779 N N . LEU A 1 104 ? -1.061 -5.683 -2.806 1.00 98.19 104 LEU A N 1
ATOM 780 C CA . LEU A 1 104 ? -1.691 -6.274 -3.985 1.00 98.19 104 LEU A CA 1
ATOM 781 C C . LEU A 1 104 ? -2.071 -7.743 -3.766 1.00 98.19 104 LEU A C 1
ATOM 783 O O . LEU A 1 104 ? -3.117 -8.164 -4.260 1.00 98.19 104 LEU A O 1
ATOM 787 N N . GLU A 1 105 ? -1.260 -8.483 -3.005 1.00 98.25 105 GLU A N 1
ATOM 788 C CA . GLU A 1 105 ? -1.551 -9.865 -2.609 1.00 98.25 105 GLU A CA 1
ATOM 789 C C . GLU A 1 105 ? -2.786 -9.959 -1.701 1.00 98.25 105 GLU A C 1
ATOM 791 O O . GLU A 1 105 ? -3.623 -10.835 -1.887 1.00 98.25 105 GLU A O 1
ATOM 796 N N . GLU A 1 106 ? -2.935 -9.034 -0.749 1.00 97.94 106 GLU A N 1
ATOM 797 C CA . GLU A 1 106 ? -4.092 -8.998 0.158 1.00 97.94 106 GLU A CA 1
ATOM 798 C C . GLU A 1 106 ? -5.392 -8.543 -0.533 1.00 97.94 106 GLU A C 1
ATOM 800 O O . GLU A 1 106 ? -6.483 -8.869 -0.065 1.00 97.94 106 GLU A O 1
ATOM 805 N N . LEU A 1 107 ? -5.295 -7.777 -1.626 1.00 96.62 107 LEU A N 1
ATOM 806 C CA . LEU A 1 107 ? -6.454 -7.256 -2.356 1.00 96.62 107 LEU A CA 1
ATOM 807 C C . LEU A 1 107 ? -7.041 -8.278 -3.332 1.00 96.62 107 LEU A C 1
ATOM 809 O O . LEU A 1 107 ? -8.166 -8.746 -3.168 1.00 96.62 107 LEU A O 1
ATOM 813 N N . ASP A 1 108 ? -6.297 -8.581 -4.393 1.00 96.50 108 ASP A N 1
ATOM 814 C CA . ASP A 1 108 ? -6.742 -9.465 -5.470 1.00 96.50 108 ASP A CA 1
ATOM 815 C C . ASP A 1 108 ? -5.506 -9.980 -6.221 1.00 96.50 108 ASP A C 1
ATOM 817 O O . ASP A 1 108 ? -5.089 -9.392 -7.229 1.00 96.50 108 ASP A O 1
ATOM 821 N N . PRO A 1 109 ? -4.886 -11.065 -5.734 1.00 96.56 109 PRO A N 1
ATOM 822 C CA . PRO A 1 109 ? -3.617 -11.540 -6.270 1.00 96.56 109 PRO A CA 1
ATOM 823 C C . PRO A 1 109 ? -3.752 -12.030 -7.713 1.00 96.56 109 PRO A C 1
ATOM 825 O O . PRO A 1 109 ? -2.807 -11.934 -8.494 1.00 96.56 109 PRO A O 1
ATOM 828 N N . ALA A 1 110 ? -4.941 -12.504 -8.104 1.00 96.25 110 ALA A N 1
ATOM 829 C CA . ALA A 1 110 ? -5.215 -12.942 -9.466 1.00 96.25 110 ALA A CA 1
ATOM 830 C C . ALA A 1 110 ? -5.263 -11.757 -10.437 1.00 96.25 110 ALA A C 1
ATOM 832 O O . ALA A 1 110 ? -4.656 -11.809 -11.507 1.00 96.25 110 ALA A O 1
ATOM 833 N N . TYR A 1 111 ? -5.955 -10.676 -10.068 1.00 95.62 111 TYR A N 1
ATOM 834 C CA . TYR A 1 111 ? -6.029 -9.474 -10.895 1.00 95.62 111 TYR A CA 1
ATOM 835 C C . TYR A 1 111 ? -4.695 -8.71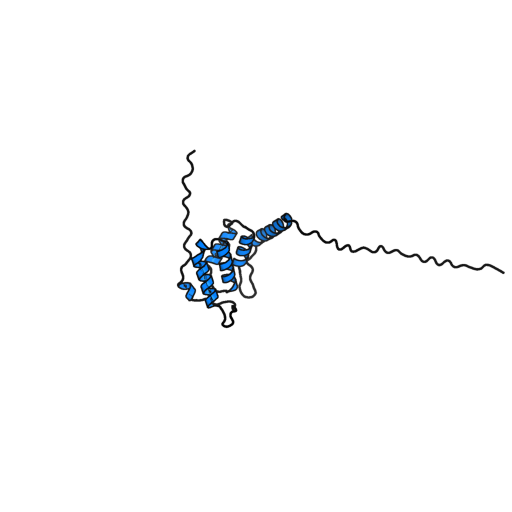8 -10.938 1.00 95.62 111 TYR A C 1
ATOM 837 O O . TYR A 1 111 ? -4.263 -8.291 -12.008 1.00 95.62 111 TYR A O 1
ATOM 845 N N . TYR A 1 112 ? -4.019 -8.571 -9.796 1.00 97.38 112 TYR A N 1
ATOM 846 C CA . TYR A 1 112 ? -2.780 -7.798 -9.689 1.00 97.38 112 TYR A CA 1
ATOM 847 C C . TYR A 1 112 ? -1.506 -8.581 -10.022 1.00 97.38 112 TYR A C 1
ATOM 849 O O . TYR A 1 112 ? -0.414 -8.008 -9.958 1.00 97.38 112 TYR A O 1
ATOM 857 N N . GLN A 1 113 ? -1.626 -9.846 -10.436 1.00 97.25 113 GLN A N 1
ATOM 858 C CA . GLN A 1 113 ? -0.501 -10.736 -10.728 1.00 97.25 113 GLN A CA 1
ATOM 859 C C . GLN A 1 113 ? 0.614 -10.082 -11.573 1.00 97.25 113 GLN A C 1
ATOM 861 O O . GLN A 1 113 ? 1.775 -10.200 -11.168 1.00 97.25 113 GLN A O 1
ATOM 866 N N . PRO A 1 114 ? 0.333 -9.336 -12.667 1.00 96.50 114 PRO A N 1
ATOM 867 C CA . PRO A 1 114 ? 1.399 -8.729 -13.467 1.00 96.50 114 PRO A CA 1
ATOM 868 C C . PRO A 1 114 ? 2.237 -7.728 -12.665 1.00 96.50 114 PRO A C 1
ATOM 870 O O . PRO A 1 114 ? 3.467 -7.731 -12.719 1.00 96.50 114 PRO A O 1
ATOM 873 N N . ARG A 1 115 ? 1.578 -6.900 -11.846 1.00 97.12 115 ARG A N 1
ATOM 874 C CA . ARG A 1 115 ? 2.255 -5.901 -11.013 1.00 97.12 115 ARG A CA 1
ATOM 875 C C . ARG A 1 115 ? 2.983 -6.543 -9.832 1.00 97.12 115 ARG A C 1
ATOM 877 O O . ARG A 1 115 ? 4.067 -6.082 -9.480 1.00 97.12 115 ARG A O 1
ATOM 884 N N . ILE A 1 116 ? 2.439 -7.615 -9.255 1.00 98.06 116 ILE A N 1
ATOM 885 C CA . ILE A 1 116 ? 3.125 -8.416 -8.227 1.00 98.06 116 ILE A CA 1
ATOM 886 C C . ILE A 1 116 ? 4.414 -9.014 -8.804 1.00 98.06 116 ILE A C 1
ATOM 888 O O . ILE A 1 116 ? 5.469 -8.910 -8.179 1.00 98.06 116 ILE A O 1
ATOM 892 N N . ALA A 1 117 ? 4.367 -9.553 -10.026 1.00 97.25 117 ALA A N 1
ATOM 893 C CA . ALA A 1 117 ? 5.542 -10.090 -10.707 1.00 97.25 117 ALA A CA 1
ATOM 894 C C . ALA A 1 117 ? 6.615 -9.011 -10.955 1.00 97.25 117 ALA A C 1
ATOM 896 O O . ALA A 1 117 ? 7.794 -9.256 -10.704 1.00 97.25 117 ALA A O 1
ATOM 897 N N . GLN A 1 118 ? 6.216 -7.799 -11.359 1.00 97.31 118 GLN A N 1
ATOM 898 C CA . GLN A 1 118 ? 7.129 -6.653 -11.475 1.00 97.31 118 GLN A CA 1
ATOM 899 C C . GLN A 1 118 ? 7.792 -6.294 -10.135 1.00 97.31 118 GLN A C 1
ATOM 901 O O . GLN A 1 118 ? 9.000 -6.057 -10.085 1.00 97.31 118 GLN A O 1
ATOM 906 N N . CYS A 1 119 ? 7.024 -6.284 -9.039 1.00 97.75 119 CYS A N 1
ATOM 907 C CA . CYS A 1 119 ? 7.569 -6.033 -7.703 1.00 97.75 119 CYS A CA 1
ATOM 908 C C . CYS A 1 119 ? 8.575 -7.119 -7.301 1.00 97.75 119 CYS A C 1
ATOM 910 O O . CYS A 1 119 ? 9.659 -6.803 -6.815 1.00 97.75 119 CYS A O 1
ATOM 912 N N . ALA A 1 120 ? 8.247 -8.390 -7.546 1.00 97.25 120 ALA A N 1
ATOM 913 C CA . ALA A 1 120 ? 9.136 -9.511 -7.263 1.00 97.25 120 ALA A CA 1
ATOM 914 C C . ALA A 1 120 ? 10.447 -9.417 -8.058 1.00 97.25 120 ALA A C 1
ATOM 916 O O . ALA A 1 120 ? 11.520 -9.573 -7.476 1.00 97.25 120 ALA A O 1
ATOM 917 N N . GLN A 1 121 ? 10.378 -9.093 -9.354 1.00 96.81 121 GLN A N 1
ATOM 918 C CA . GLN A 1 121 ? 11.569 -8.917 -10.187 1.00 96.81 121 GLN A CA 1
ATOM 919 C C . GLN A 1 121 ? 12.459 -7.788 -9.661 1.00 96.81 121 GLN A C 1
ATOM 921 O O . GLN A 1 121 ? 13.653 -7.996 -9.461 1.00 96.81 121 GLN A O 1
ATOM 926 N N . PHE A 1 122 ? 11.876 -6.624 -9.351 1.00 96.81 122 PHE A N 1
ATOM 927 C CA . PHE A 1 122 ? 12.614 -5.512 -8.749 1.00 96.81 122 PHE A CA 1
ATOM 928 C C . PHE A 1 122 ? 13.328 -5.929 -7.455 1.00 96.81 122 PHE A C 1
ATOM 930 O O . PHE A 1 122 ? 14.481 -5.557 -7.235 1.00 96.81 122 PHE A O 1
ATOM 937 N N . LEU A 1 123 ? 12.655 -6.690 -6.584 1.00 97.12 123 LEU A N 1
ATOM 938 C CA . LEU A 1 123 ? 13.236 -7.141 -5.321 1.00 97.12 123 LEU A CA 1
ATOM 939 C C . LEU A 1 123 ? 14.392 -8.121 -5.554 1.00 97.12 123 LEU A C 1
ATOM 941 O O . LEU A 1 123 ? 15.422 -7.980 -4.901 1.00 97.12 123 LEU A O 1
ATOM 945 N N . ILE A 1 124 ? 14.267 -9.065 -6.487 1.00 96.19 124 ILE A N 1
ATOM 946 C CA . ILE A 1 124 ? 15.355 -9.995 -6.836 1.00 96.19 124 ILE A CA 1
ATOM 947 C C . ILE A 1 124 ? 16.567 -9.225 -7.373 1.00 96.19 124 ILE A C 1
ATOM 949 O O . ILE A 1 124 ? 17.685 -9.432 -6.905 1.00 96.19 124 ILE A O 1
ATOM 953 N N . ASP A 1 125 ? 16.341 -8.285 -8.289 1.00 94.75 125 ASP A N 1
ATOM 954 C CA . ASP A 1 125 ? 17.398 -7.465 -8.889 1.00 94.75 125 ASP A CA 1
ATOM 955 C C . ASP A 1 125 ? 18.145 -6.600 -7.856 1.00 94.75 125 ASP A C 1
ATOM 957 O O . ASP A 1 125 ? 19.314 -6.264 -8.045 1.00 94.75 125 ASP A O 1
ATOM 961 N N . ASN A 1 126 ? 17.473 -6.229 -6.761 1.00 95.25 126 ASN A N 1
ATOM 962 C CA . ASN A 1 126 ? 18.021 -5.393 -5.690 1.00 95.25 126 ASN A CA 1
ATOM 963 C C . ASN A 1 126 ? 18.532 -6.184 -4.473 1.00 95.25 126 ASN A C 1
ATOM 965 O O . ASN A 1 126 ? 18.908 -5.571 -3.463 1.00 95.25 126 ASN A O 1
ATOM 969 N N . GLN A 1 127 ? 18.566 -7.518 -4.540 1.00 96.94 127 GLN A N 1
ATOM 970 C CA . GLN A 1 127 ? 19.139 -8.334 -3.475 1.00 96.94 127 GLN A CA 1
ATOM 971 C C . GLN A 1 127 ? 20.673 -8.226 -3.480 1.00 96.94 127 GLN A C 1
ATOM 973 O O . GLN A 1 127 ? 21.354 -8.432 -4.486 1.00 96.94 127 GLN A O 1
ATOM 978 N N . CYS A 1 128 ? 21.247 -7.898 -2.326 1.00 95.06 128 CYS A N 1
ATOM 979 C CA . CYS A 1 128 ? 22.687 -7.833 -2.126 1.00 95.06 128 CYS A CA 1
ATOM 980 C C . CYS A 1 128 ? 23.313 -9.237 -2.182 1.00 95.06 128 CYS A C 1
ATOM 982 O O . CYS A 1 128 ? 22.682 -10.235 -1.842 1.00 95.06 128 CYS A O 1
ATOM 984 N N . LYS A 1 129 ? 24.618 -9.322 -2.484 1.00 95.94 129 LYS A N 1
ATOM 985 C CA . LYS A 1 129 ? 25.368 -10.600 -2.500 1.00 95.94 129 LYS A CA 1
ATOM 986 C C . LYS A 1 129 ? 25.313 -11.380 -1.178 1.00 95.94 129 LYS A C 1
ATOM 988 O O . LYS A 1 129 ? 25.534 -12.583 -1.1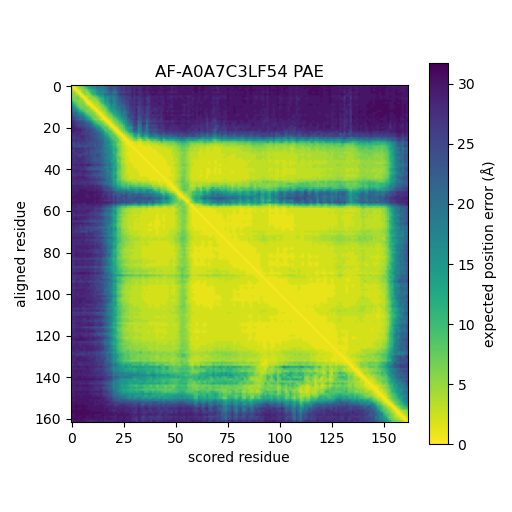72 1.00 95.94 129 LYS A O 1
ATOM 993 N N . ASN A 1 130 ? 25.063 -10.694 -0.065 1.00 96.31 130 ASN A N 1
ATOM 994 C CA . ASN A 1 130 ? 24.921 -11.290 1.264 1.00 96.31 130 ASN A CA 1
ATOM 995 C C . ASN A 1 130 ? 23.474 -11.724 1.590 1.00 96.31 130 ASN A C 1
ATOM 997 O O . ASN A 1 130 ? 23.193 -12.045 2.741 1.00 96.31 130 ASN A O 1
ATOM 1001 N N . GLY A 1 131 ? 22.556 -11.686 0.618 1.00 95.38 131 GLY A N 1
ATOM 1002 C CA . GLY A 1 131 ? 21.154 -12.087 0.765 1.00 95.38 131 GLY A CA 1
ATOM 1003 C C . GLY A 1 131 ? 20.228 -11.031 1.379 1.00 95.38 131 GLY A C 1
ATOM 1004 O O . GLY A 1 131 ? 19.022 -11.256 1.439 1.00 95.38 131 GLY A O 1
ATOM 1005 N N . GLN A 1 132 ? 20.757 -9.887 1.821 1.00 96.00 132 GLN A N 1
ATOM 1006 C CA . GLN A 1 132 ? 19.953 -8.767 2.325 1.00 96.00 132 GLN A CA 1
ATOM 1007 C C . GLN A 1 132 ? 19.443 -7.888 1.176 1.00 96.00 132 GLN A C 1
ATOM 1009 O O . GLN A 1 132 ? 19.727 -8.143 0.009 1.00 96.00 132 GLN A O 1
ATOM 1014 N N . TRP A 1 133 ? 18.752 -6.801 1.512 1.00 95.31 133 TRP A N 1
ATOM 1015 C CA . TRP A 1 133 ? 18.387 -5.754 0.564 1.00 95.31 133 TRP A CA 1
ATOM 1016 C C . TRP A 1 133 ? 19.002 -4.416 0.952 1.00 95.31 133 TRP A C 1
ATOM 1018 O O . TRP A 1 133 ? 19.094 -4.073 2.130 1.00 95.31 133 TRP A O 1
ATOM 1028 N N . SER A 1 134 ? 19.393 -3.644 -0.059 1.00 88.12 134 SER A N 1
ATOM 1029 C CA . SER A 1 134 ? 19.684 -2.219 0.100 1.00 88.12 134 SER A CA 1
ATOM 1030 C C . SER A 1 134 ? 18.394 -1.389 -0.009 1.00 88.12 134 SER A C 1
ATOM 1032 O O . SER A 1 134 ? 17.300 -1.931 -0.184 1.00 88.12 134 SER A O 1
ATOM 1034 N N . TYR A 1 135 ? 18.502 -0.058 0.041 1.00 88.25 135 TYR A N 1
ATOM 1035 C CA . TYR A 1 135 ? 17.365 0.848 -0.179 1.00 88.25 135 TYR A CA 1
ATOM 1036 C C . TYR A 1 135 ? 16.772 0.789 -1.598 1.00 88.25 135 TYR A C 1
ATOM 1038 O O . TYR A 1 135 ? 15.686 1.327 -1.822 1.00 88.25 135 TYR A O 1
ATOM 1046 N N . GLY A 1 136 ? 17.441 0.097 -2.520 1.00 84.31 136 GLY A N 1
ATOM 1047 C CA . GLY A 1 136 ? 16.985 -0.112 -3.885 1.00 84.31 136 GLY A CA 1
ATOM 1048 C C . GLY A 1 136 ? 17.561 0.902 -4.867 1.00 84.31 136 GLY A C 1
ATOM 1049 O O . GLY A 1 136 ? 18.046 1.976 -4.504 1.00 84.31 136 GLY A O 1
ATOM 1050 N N . SER A 1 137 ? 17.539 0.530 -6.135 1.00 84.38 137 SER A N 1
ATOM 1051 C CA . SER A 1 137 ? 17.835 1.380 -7.280 1.00 84.38 137 SER A CA 1
ATOM 1052 C C . SER A 1 137 ? 16.921 0.969 -8.435 1.00 84.38 137 SER A C 1
ATOM 1054 O O . SER A 1 137 ? 16.562 -0.208 -8.514 1.00 84.38 137 SER A O 1
ATOM 1056 N N . PRO A 1 138 ? 16.527 1.902 -9.321 1.00 85.25 138 PRO A N 1
ATOM 1057 C CA . PRO A 1 138 ? 15.709 1.571 -10.484 1.00 85.25 138 PRO A CA 1
ATOM 1058 C C . PRO A 1 138 ? 16.324 0.431 -11.304 1.00 85.25 138 PRO A C 1
ATOM 1060 O O . PRO A 1 138 ? 17.531 0.439 -11.567 1.00 85.25 138 PRO A O 1
ATOM 1063 N N . THR A 1 139 ? 15.503 -0.532 -11.730 1.00 83.69 139 THR A N 1
ATOM 1064 C CA . THR A 1 139 ? 15.957 -1.684 -12.525 1.00 83.69 139 THR A CA 1
ATOM 1065 C C . THR A 1 139 ? 15.288 -1.701 -13.895 1.00 83.69 139 TH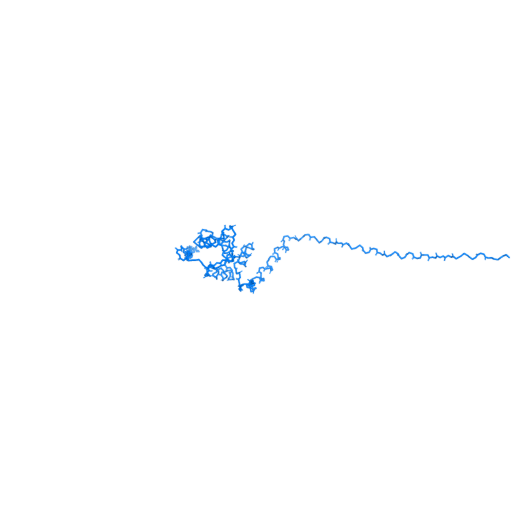R A C 1
ATOM 1067 O O . THR A 1 139 ? 14.074 -1.586 -14.017 1.00 83.69 139 THR A O 1
ATOM 1070 N N . LYS A 1 140 ? 16.092 -1.868 -14.953 1.00 83.69 140 LYS A N 1
ATOM 1071 C CA . LYS A 1 140 ? 15.599 -1.919 -16.343 1.00 83.69 140 LYS A CA 1
ATOM 1072 C C . LYS A 1 140 ? 14.810 -3.190 -16.667 1.00 83.69 140 LYS A C 1
ATOM 1074 O O . LYS A 1 140 ? 14.074 -3.214 -17.645 1.00 83.69 140 LYS A O 1
ATOM 1079 N N . ALA A 1 141 ? 14.987 -4.265 -15.894 1.00 77.62 141 ALA A N 1
ATOM 1080 C CA . ALA A 1 141 ? 14.323 -5.542 -16.162 1.00 77.62 141 ALA A CA 1
ATOM 1081 C C . ALA A 1 141 ? 12.793 -5.445 -16.032 1.00 77.62 141 ALA A C 1
ATOM 1083 O O . ALA A 1 141 ? 12.074 -6.173 -16.713 1.00 77.62 141 ALA A O 1
ATOM 1084 N N . VAL A 1 142 ? 12.296 -4.514 -15.210 1.00 81.00 142 VAL A N 1
ATOM 1085 C CA . VAL A 1 142 ? 10.860 -4.280 -15.010 1.00 81.00 142 VAL A CA 1
ATOM 1086 C C . VAL A 1 142 ? 10.184 -3.743 -16.279 1.00 81.00 142 VAL A C 1
ATOM 1088 O O . VAL A 1 142 ? 9.027 -4.075 -16.527 1.00 81.00 142 VAL A O 1
ATOM 1091 N N . ASP A 1 143 ? 10.897 -2.983 -17.116 1.00 83.88 143 ASP A N 1
ATOM 1092 C CA . ASP A 1 143 ? 10.331 -2.304 -18.294 1.00 83.88 143 ASP A CA 1
ATOM 1093 C C . ASP A 1 143 ? 9.820 -3.281 -19.372 1.00 83.88 143 ASP A C 1
ATOM 1095 O O . ASP A 1 143 ? 8.965 -2.927 -20.181 1.00 83.88 143 ASP A O 1
ATOM 1099 N N . GLY A 1 144 ? 10.339 -4.514 -19.393 1.00 82.88 144 GLY A N 1
ATOM 1100 C CA . GLY A 1 144 ? 9.945 -5.560 -20.345 1.00 82.88 144 GLY A CA 1
ATOM 1101 C C . GLY A 1 144 ? 8.854 -6.508 -19.841 1.00 82.88 144 GLY A C 1
ATOM 1102 O O . GLY A 1 144 ? 8.493 -7.448 -20.550 1.00 82.88 144 GLY A O 1
ATOM 1103 N N . MET A 1 145 ? 8.360 -6.319 -18.616 1.00 89.56 145 MET A N 1
ATOM 1104 C CA . MET A 1 145 ? 7.394 -7.229 -18.001 1.00 89.56 145 MET A CA 1
ATOM 1105 C C . MET A 1 145 ? 5.941 -6.865 -18.332 1.00 89.56 145 MET A C 1
ATOM 1107 O O . MET A 1 145 ? 5.635 -5.684 -18.504 1.00 89.56 145 MET A O 1
ATOM 1111 N N . PRO A 1 146 ? 5.018 -7.850 -18.338 1.00 86.75 146 PRO A N 1
ATOM 1112 C CA . PRO A 1 146 ? 3.589 -7.588 -18.482 1.00 86.75 146 PRO A CA 1
ATOM 1113 C C . PRO A 1 146 ? 3.092 -6.534 -17.488 1.00 86.75 146 PRO A C 1
ATOM 1115 O O . PRO A 1 146 ? 3.415 -6.581 -16.299 1.00 86.75 146 PRO A O 1
ATOM 1118 N N . THR A 1 147 ? 2.298 -5.587 -17.980 1.00 88.00 147 THR A N 1
ATOM 1119 C CA . THR A 1 147 ? 1.680 -4.531 -17.174 1.00 88.00 147 THR A CA 1
ATOM 1120 C C . THR A 1 147 ? 0.266 -4.912 -16.759 1.00 88.00 147 THR A C 1
ATOM 1122 O O . THR A 1 147 ? -0.376 -5.764 -17.370 1.00 88.00 147 THR A O 1
ATOM 1125 N N . LEU A 1 148 ? -0.229 -4.274 -15.699 1.00 88.25 148 LEU A N 1
ATOM 1126 C CA . LEU A 1 148 ? -1.612 -4.436 -15.271 1.00 88.25 148 LEU A CA 1
ATOM 1127 C C . LEU A 1 148 ? -2.564 -3.871 -16.335 1.00 88.25 148 LEU A C 1
ATOM 1129 O O . LEU A 1 148 ? -2.500 -2.684 -16.653 1.00 88.25 148 LEU A O 1
ATOM 1133 N N . GLU A 1 149 ? -3.468 -4.706 -16.835 1.00 86.50 149 GLU A N 1
ATOM 1134 C CA . GLU A 1 149 ? -4.542 -4.272 -17.729 1.00 86.50 149 GLU A CA 1
ATOM 1135 C C . GLU A 1 149 ? -5.692 -3.627 -16.936 1.00 86.50 149 GLU A C 1
ATOM 1137 O O . GLU A 1 149 ? -5.980 -4.060 -15.815 1.00 86.50 149 GLU A O 1
ATOM 1142 N N . PRO A 1 150 ? -6.405 -2.628 -17.493 1.00 80.81 150 PRO A N 1
ATOM 1143 C CA . PRO A 1 150 ? -7.574 -2.053 -16.839 1.00 80.81 150 PRO A CA 1
ATOM 1144 C C . PRO A 1 150 ? -8.643 -3.111 -16.533 1.00 80.81 150 PRO A C 1
ATOM 1146 O O . PRO A 1 150 ? -8.997 -3.930 -17.388 1.00 80.81 150 PRO A O 1
ATOM 1149 N N . ARG A 1 151 ? -9.220 -3.062 -15.325 1.00 77.50 151 ARG A N 1
ATOM 1150 C CA . ARG A 1 151 ? -10.331 -3.939 -14.933 1.00 77.50 151 ARG A CA 1
ATOM 1151 C C . ARG A 1 151 ? -11.493 -3.738 -15.907 1.00 77.50 151 ARG A C 1
ATOM 1153 O O . ARG A 1 151 ? -12.051 -2.645 -15.999 1.00 77.50 151 ARG A O 1
ATOM 1160 N N . LYS A 1 152 ? -11.871 -4.795 -16.632 1.00 73.12 152 LYS A N 1
ATOM 1161 C CA . LYS A 1 152 ? -13.054 -4.768 -17.503 1.00 73.12 152 LYS A CA 1
ATOM 1162 C C . LYS A 1 152 ? -14.286 -4.476 -16.647 1.00 73.12 152 LYS A C 1
ATOM 1164 O O . LYS A 1 152 ? -14.502 -5.144 -15.635 1.00 73.12 152 LYS A O 1
ATOM 1169 N N . ALA A 1 153 ? -15.084 -3.486 -17.044 1.00 61.62 153 ALA A N 1
ATOM 1170 C CA . ALA A 1 153 ? -16.367 -3.235 -16.403 1.00 61.62 153 ALA A CA 1
ATOM 1171 C C . ALA A 1 153 ? -17.247 -4.477 -16.586 1.00 61.62 153 ALA A C 1
ATOM 1173 O O . ALA A 1 153 ? -17.517 -4.887 -17.713 1.00 61.62 153 ALA A O 1
ATOM 1174 N N . VAL A 1 154 ? -17.665 -5.099 -15.484 1.00 56.34 154 VAL A N 1
ATOM 1175 C CA . VAL A 1 154 ? -18.706 -6.124 -15.542 1.00 56.34 154 VAL A CA 1
ATOM 1176 C C . VAL A 1 154 ? -20.011 -5.423 -15.905 1.00 56.34 154 VAL A C 1
ATOM 1178 O O . VAL A 1 154 ? -20.468 -4.545 -15.171 1.00 56.34 154 VAL A O 1
ATOM 1181 N N . GLU A 1 155 ? -20.580 -5.759 -17.064 1.00 51.09 155 GLU A N 1
ATOM 1182 C CA . GLU A 1 155 ? -21.905 -5.283 -17.454 1.00 51.09 155 GLU A CA 1
ATOM 1183 C C . GLU A 1 155 ? -22.884 -5.650 -16.337 1.00 51.09 155 GLU A C 1
ATOM 1185 O O . GLU A 1 155 ? -23.052 -6.821 -15.991 1.00 51.09 155 GLU A O 1
ATOM 1190 N N . SER A 1 156 ? -23.504 -4.642 -15.725 1.00 55.06 156 SER A N 1
ATOM 1191 C CA . SER A 1 156 ? -24.596 -4.864 -14.788 1.00 55.06 156 SER A CA 1
ATOM 1192 C C . SER A 1 156 ? -25.678 -5.656 -15.516 1.00 55.06 156 SER A C 1
ATOM 1194 O O . SER A 1 156 ? -26.266 -5.148 -16.473 1.00 55.06 156 SER A O 1
ATOM 1196 N N . GLY A 1 157 ? -25.904 -6.895 -15.073 1.00 54.38 157 GLY A N 1
ATOM 1197 C CA . GLY A 1 157 ? -26.921 -7.780 -15.629 1.00 54.38 157 GLY A CA 1
ATOM 1198 C C . GLY A 1 157 ? -28.295 -7.100 -15.695 1.00 54.38 157 GLY A C 1
ATOM 1199 O O . GLY A 1 157 ? -28.545 -6.132 -14.967 1.00 54.38 157 GLY A O 1
ATOM 1200 N N . PRO A 1 158 ? -29.192 -7.568 -16.578 1.00 55.84 158 PRO A N 1
ATOM 1201 C CA . PRO A 1 158 ? -30.459 -6.897 -16.831 1.00 55.84 158 PRO A CA 1
ATOM 1202 C C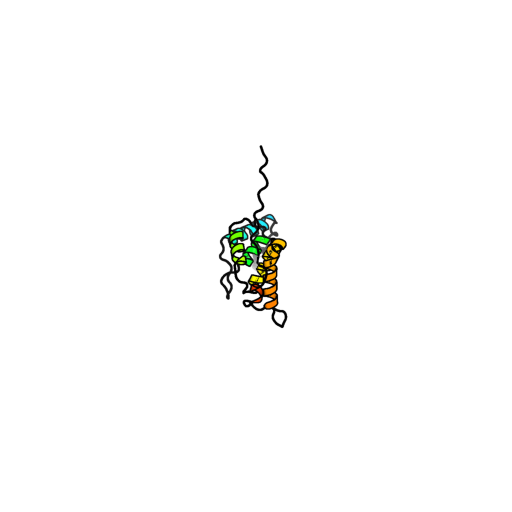 . PRO A 1 158 ? -31.234 -6.684 -15.526 1.00 55.84 158 PRO A C 1
ATOM 1204 O O . PRO A 1 158 ? -31.456 -7.624 -14.762 1.00 55.84 158 PRO A O 1
ATOM 1207 N N . LYS A 1 159 ? -31.644 -5.430 -15.276 1.00 46.22 159 LYS A N 1
ATOM 1208 C CA . LYS A 1 159 ? -32.535 -5.082 -14.161 1.00 46.22 159 LYS A CA 1
ATOM 1209 C C . LYS A 1 159 ? -33.772 -5.991 -14.207 1.00 46.22 159 LYS A C 1
ATOM 1211 O O . LYS A 1 159 ? -34.345 -6.144 -15.291 1.00 46.22 159 LYS A O 1
ATOM 1216 N N . PRO A 1 160 ? -34.210 -6.560 -13.070 1.00 49.47 160 PRO A N 1
ATOM 1217 C CA . PRO A 1 160 ? -35.444 -7.330 -13.032 1.00 49.47 160 PRO A CA 1
ATOM 1218 C C . PRO A 1 160 ? -36.598 -6.441 -13.506 1.00 49.47 160 PRO A C 1
ATOM 1220 O O . PRO A 1 160 ? -36.731 -5.294 -13.070 1.00 49.47 160 PRO A O 1
ATOM 1223 N N . LYS A 1 161 ? -37.388 -6.955 -14.453 1.00 57.91 161 LYS A N 1
ATOM 1224 C CA . LYS A 1 161 ? -38.631 -6.311 -14.884 1.00 57.91 161 LYS A CA 1
ATOM 1225 C C . LYS A 1 161 ? -39.603 -6.363 -13.702 1.00 57.91 161 LYS A C 1
ATOM 1227 O O . LYS A 1 161 ? -39.765 -7.433 -13.117 1.00 57.91 161 LYS A O 1
ATOM 1232 N N . GLY A 1 162 ? -40.137 -5.199 -13.332 1.00 59.00 162 GLY A N 1
ATOM 1233 C CA . GLY A 1 162 ? -41.182 -5.067 -12.315 1.00 59.00 162 GLY A CA 1
ATOM 1234 C C . GLY A 1 162 ? -42.500 -5.697 -12.733 1.00 59.00 162 GLY A C 1
ATOM 1235 O O . GLY A 1 162 ? -42.635 -6.056 -13.926 1.00 59.00 162 GLY A O 1
#

pLDDT: mean 82.73, std 18.31, range [38.44, 98.5]

Foldseek 3Di:
DDDDDDDDDDDPPPPDPPPPPPPPVPDDDDPVRVLVVLVVVLVCLLPDQADDDPPDRHQLLVSLLSCLVNVPPCPPPSNVVSLVVLLPDADAFLVSLVSNLVSCVSPPCPQCVQSNVLSVVQNVVQQDPVRHGDRGGHDPVSVPTDGRDDDDDDPDPDDDDD